Protein AF-A0A1H5SS99-F1 (afdb_monomer_lite)

Structure (mmCIF, N/CA/C/O backbone):
data_AF-A0A1H5SS99-F1
#
_entry.id   AF-A0A1H5SS99-F1
#
loop_
_atom_site.group_PDB
_atom_site.id
_atom_site.type_symbol
_atom_site.label_atom_id
_atom_site.label_alt_id
_atom_site.label_comp_id
_atom_site.label_asym_id
_atom_site.label_entity_id
_atom_site.label_seq_id
_atom_site.pdbx_PDB_ins_code
_atom_site.Cartn_x
_atom_site.Cartn_y
_atom_site.Cartn_z
_atom_site.occupancy
_atom_site.B_iso_or_equiv
_atom_site.auth_seq_id
_atom_site.auth_comp_id
_atom_site.auth_asym_id
_atom_site.auth_atom_id
_atom_site.pdbx_PDB_model_num
ATOM 1 N N . MET A 1 1 ? -3.318 8.681 -23.964 1.00 58.81 1 MET A N 1
ATOM 2 C CA . MET A 1 1 ? -2.848 8.030 -22.723 1.00 58.81 1 MET A CA 1
ATOM 3 C C . MET A 1 1 ? -1.363 8.321 -22.606 1.00 58.81 1 MET A C 1
ATOM 5 O O . MET A 1 1 ? -0.687 8.254 -23.623 1.00 58.81 1 MET A O 1
ATOM 9 N N . LYS A 1 2 ? -0.869 8.743 -21.441 1.00 75.25 2 LYS A N 1
ATOM 10 C CA . LYS A 1 2 ? 0.570 8.958 -21.233 1.00 75.25 2 LYS A CA 1
ATOM 11 C C . LYS A 1 2 ? 1.241 7.579 -21.215 1.00 75.25 2 LYS A C 1
ATOM 1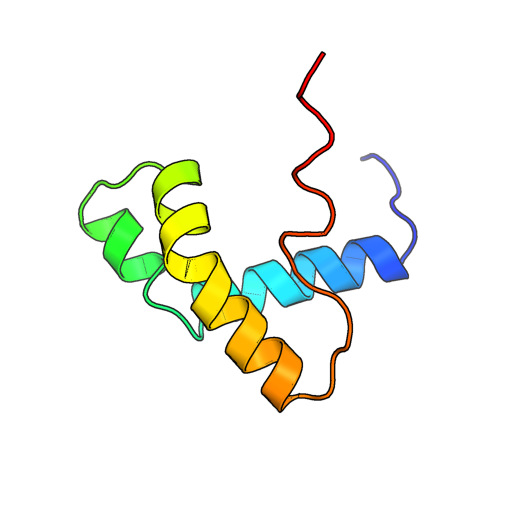3 O O . LYS A 1 2 ? 0.854 6.755 -20.392 1.00 75.25 2 LYS A O 1
ATOM 18 N N . GLU A 1 3 ? 2.181 7.311 -22.119 1.00 82.88 3 GLU A N 1
ATOM 19 C CA . GLU A 1 3 ? 2.984 6.086 -22.044 1.00 82.88 3 GLU A CA 1
ATOM 20 C C . GLU A 1 3 ? 3.928 6.184 -20.845 1.00 82.88 3 GLU A C 1
ATOM 22 O O . GLU A 1 3 ? 4.707 7.132 -20.720 1.00 82.88 3 GLU A O 1
ATOM 27 N N . LEU A 1 4 ? 3.805 5.221 -19.934 1.00 86.12 4 LEU A N 1
ATOM 28 C CA . LEU A 1 4 ? 4.720 5.035 -18.817 1.00 86.12 4 LEU A CA 1
ATOM 29 C C . LEU A 1 4 ? 5.756 3.976 -19.207 1.00 86.12 4 LEU A C 1
ATOM 31 O O . LEU A 1 4 ? 5.405 3.022 -19.908 1.00 86.12 4 LEU A O 1
ATOM 35 N N . PRO A 1 5 ? 7.005 4.084 -18.723 1.00 93.62 5 PRO A N 1
ATOM 36 C CA . PRO A 1 5 ? 7.953 2.985 -18.819 1.00 93.62 5 PRO A CA 1
ATOM 37 C C . PRO A 1 5 ? 7.324 1.688 -18.275 1.00 93.62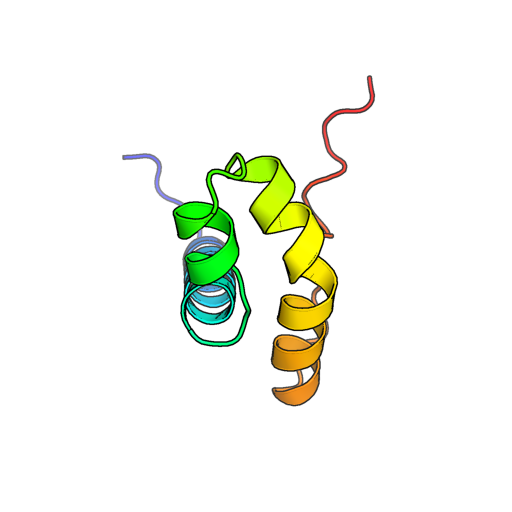 5 PRO A C 1
ATOM 39 O O . PRO A 1 5 ? 6.672 1.733 -17.225 1.00 93.62 5 PRO A O 1
ATOM 42 N N . PRO A 1 6 ? 7.515 0.528 -18.936 1.00 93.06 6 PRO A N 1
ATOM 43 C CA . PRO A 1 6 ? 6.888 -0.728 -18.520 1.00 93.06 6 PRO A CA 1
ATOM 44 C C . PRO A 1 6 ? 7.154 -1.101 -17.058 1.00 93.06 6 PRO A C 1
ATOM 46 O O . PRO A 1 6 ? 6.260 -1.587 -16.372 1.00 93.06 6 PRO A O 1
ATOM 49 N N . SER A 1 7 ? 8.356 -0.818 -16.552 1.00 90.50 7 SER A N 1
ATOM 50 C CA . SER A 1 7 ? 8.725 -1.046 -15.151 1.00 90.50 7 SER A CA 1
ATOM 51 C C . SER A 1 7 ? 7.885 -0.215 -14.176 1.00 90.50 7 SER A C 1
ATOM 53 O O . SER A 1 7 ? 7.423 -0.736 -13.164 1.00 90.50 7 SER A O 1
ATOM 55 N N . THR A 1 8 ? 7.635 1.058 -14.491 1.00 90.94 8 THR A N 1
ATOM 56 C CA . THR A 1 8 ? 6.785 1.944 -13.687 1.00 90.94 8 THR A CA 1
ATOM 57 C C . THR A 1 8 ? 5.334 1.475 -13.703 1.00 90.94 8 THR A C 1
ATOM 59 O O . THR A 1 8 ? 4.699 1.412 -12.653 1.00 90.94 8 THR A O 1
ATOM 62 N N . ALA A 1 9 ? 4.815 1.107 -14.878 1.00 91.88 9 ALA A N 1
ATOM 63 C CA . ALA A 1 9 ? 3.451 0.602 -15.009 1.00 91.88 9 ALA A CA 1
ATOM 64 C C . ALA A 1 9 ? 3.247 -0.695 -14.208 1.00 91.88 9 ALA A C 1
ATOM 66 O O . ALA A 1 9 ? 2.267 -0.819 -13.472 1.00 91.88 9 ALA A O 1
ATOM 67 N N . LEU A 1 10 ? 4.203 -1.628 -14.295 1.00 93.00 10 LEU A N 1
ATOM 68 C CA . LEU A 1 10 ? 4.186 -2.866 -13.518 1.00 93.00 10 LEU A CA 1
ATOM 69 C C . LEU A 1 10 ? 4.241 -2.595 -12.017 1.00 93.00 10 LEU A C 1
ATOM 71 O O . LEU A 1 10 ? 3.462 -3.189 -11.279 1.00 93.00 10 LEU A O 1
ATOM 75 N N . TRP A 1 11 ? 5.095 -1.674 -11.563 1.00 93.62 11 TRP A N 1
ATOM 76 C CA . TRP A 1 11 ? 5.173 -1.340 -10.142 1.00 93.62 11 TRP A CA 1
ATOM 77 C C . TRP A 1 11 ? 3.857 -0.784 -9.594 1.00 93.62 11 TRP A C 1
ATOM 79 O O . TRP A 1 11 ? 3.376 -1.227 -8.553 1.00 93.62 11 TRP A O 1
ATOM 8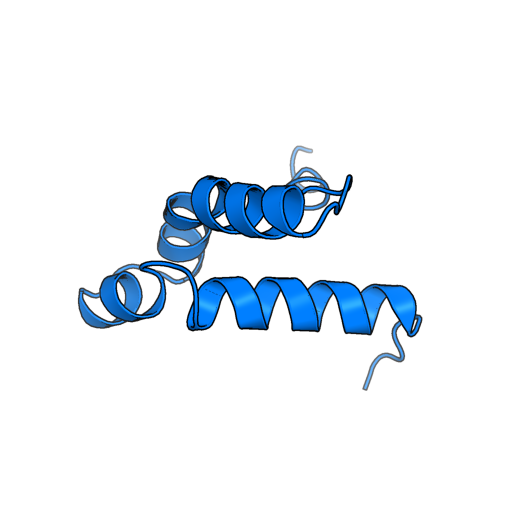9 N N . LEU A 1 12 ? 3.246 0.165 -10.307 1.00 93.38 12 LEU A N 1
ATOM 90 C CA . LEU A 1 12 ? 1.968 0.752 -9.903 1.00 93.38 12 LEU A CA 1
ATOM 91 C C . LEU A 1 12 ? 0.850 -0.298 -9.893 1.00 93.38 12 LEU A C 1
ATOM 93 O O . LEU A 1 12 ? 0.040 -0.328 -8.966 1.00 93.38 12 LEU A O 1
ATOM 97 N N . SER A 1 13 ? 0.825 -1.184 -10.893 1.00 94.81 13 SER A N 1
ATOM 98 C CA . SER A 1 13 ? -0.138 -2.286 -10.952 1.00 94.81 13 SER A CA 1
ATOM 99 C C . SER A 1 13 ? 0.055 -3.275 -9.803 1.00 94.81 13 SER A C 1
ATOM 101 O O . SER A 1 13 ? -0.930 -3.733 -9.229 1.00 94.81 13 SER A O 1
ATOM 103 N N . LEU A 1 14 ? 1.304 -3.595 -9.460 1.00 95.44 14 LEU A N 1
ATOM 104 C CA . LEU A 1 14 ? 1.643 -4.504 -8.370 1.00 95.44 14 LEU A CA 1
ATOM 105 C C . LEU A 1 14 ? 1.218 -3.928 -7.016 1.00 95.44 14 LEU A C 1
ATOM 107 O O . LEU A 1 14 ? 0.494 -4.591 -6.279 1.00 95.44 14 LEU A O 1
ATOM 111 N N . GLY A 1 15 ? 1.596 -2.680 -6.721 1.00 95.31 15 GLY A N 1
ATOM 112 C CA . GLY A 1 15 ? 1.194 -2.004 -5.485 1.00 95.31 15 G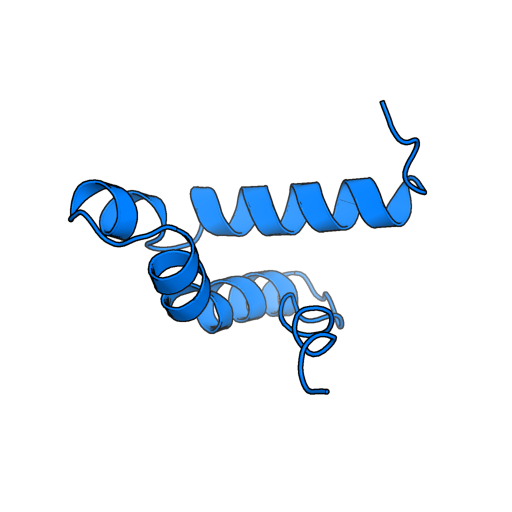LY A CA 1
ATOM 113 C C . GLY A 1 15 ? -0.325 -1.858 -5.371 1.00 95.31 15 GLY A C 1
ATOM 114 O O . GLY A 1 15 ? -0.885 -2.068 -4.301 1.00 95.31 15 GLY A O 1
ATOM 115 N N . SER A 1 16 ? -1.012 -1.576 -6.485 1.00 96.00 16 SER A N 1
ATOM 116 C CA . SER A 1 16 ? -2.479 -1.565 -6.533 1.00 96.00 16 SER A CA 1
ATOM 117 C C . SER A 1 16 ? -3.067 -2.938 -6.193 1.00 96.00 16 SER A C 1
ATOM 119 O O . SER A 1 16 ? -3.930 -3.041 -5.327 1.00 96.00 16 SER A O 1
ATOM 121 N N . HIS A 1 17 ? -2.572 -4.005 -6.826 1.00 97.31 17 HIS A N 1
ATOM 122 C CA . HIS A 1 17 ? -3.052 -5.362 -6.573 1.00 97.31 17 HIS A CA 1
ATOM 123 C C . HIS A 1 17 ? -2.876 -5.775 -5.110 1.00 97.31 17 HIS A C 1
ATOM 125 O O . HIS A 1 17 ? -3.828 -6.253 -4.497 1.00 97.31 17 HIS A O 1
ATOM 131 N N . ILE A 1 18 ? -1.692 -5.538 -4.541 1.00 97.56 18 ILE A N 1
ATOM 132 C CA . ILE A 1 18 ? -1.411 -5.862 -3.140 1.00 97.56 18 ILE A CA 1
ATOM 133 C C . ILE A 1 18 ? -2.346 -5.095 -2.218 1.00 97.56 18 ILE A C 1
ATOM 135 O O . ILE A 1 18 ? -2.987 -5.704 -1.370 1.00 97.56 18 ILE A O 1
ATOM 139 N N . ARG A 1 19 ? -2.503 -3.790 -2.445 1.00 96.56 19 ARG A N 1
ATOM 140 C CA . ARG A 1 19 ? -3.411 -2.961 -1.659 1.00 96.56 19 ARG A CA 1
ATOM 141 C C . ARG A 1 19 ? -4.850 -3.483 -1.683 1.00 96.56 19 ARG A C 1
ATOM 143 O O . ARG A 1 19 ? -5.510 -3.487 -0.664 1.00 96.56 19 ARG A O 1
ATOM 150 N N . HIS A 1 20 ? -5.358 -3.921 -2.828 1.00 97.44 20 HIS A N 1
ATOM 151 C CA . HIS A 1 20 ? -6.747 -4.379 -2.915 1.00 97.44 20 HIS A CA 1
ATOM 152 C C . HIS A 1 20 ? -6.970 -5.801 -2.378 1.00 97.44 20 HIS A C 1
ATOM 154 O O . HIS A 1 20 ? -8.075 -6.117 -1.947 1.00 97.44 20 HIS A O 1
ATOM 160 N N . VAL A 1 21 ? -5.965 -6.680 -2.451 1.00 97.94 21 VAL A N 1
ATOM 161 C CA . VAL A 1 21 ? -6.142 -8.128 -2.218 1.00 97.94 21 VAL A CA 1
ATOM 162 C C . VAL A 1 21 ? -5.506 -8.608 -0.918 1.00 97.94 21 VAL A C 1
ATOM 164 O O . VAL A 1 21 ? -5.958 -9.595 -0.340 1.00 97.94 21 VAL A O 1
ATOM 167 N N . HIS A 1 22 ? -4.453 -7.936 -0.465 1.00 97.25 22 HIS A N 1
ATOM 168 C CA . HIS A 1 22 ? -3.620 -8.374 0.650 1.00 97.25 22 HIS A CA 1
ATOM 169 C C . HIS A 1 22 ? -3.650 -7.419 1.843 1.00 97.25 22 HIS A C 1
ATOM 171 O O . HIS A 1 22 ? -2.855 -7.608 2.755 1.00 97.25 22 HIS A O 1
ATOM 177 N N . THR A 1 23 ? -4.535 -6.419 1.839 1.00 97.69 23 THR A N 1
ATOM 178 C CA . THR A 1 23 ? -4.684 -5.480 2.954 1.00 97.69 23 THR A CA 1
ATOM 179 C C . THR A 1 23 ? -6.147 -5.170 3.245 1.00 97.69 23 THR A C 1
ATOM 181 O O . THR A 1 23 ? -7.052 -5.521 2.482 1.00 97.69 23 THR A O 1
ATOM 184 N N . ASP A 1 24 ? -6.379 -4.447 4.336 1.00 97.38 24 ASP A N 1
ATOM 185 C CA . ASP A 1 24 ? -7.699 -3.959 4.745 1.00 97.38 24 ASP A CA 1
ATOM 186 C C . ASP A 1 24 ? -8.265 -2.814 3.871 1.00 97.38 24 ASP A C 1
ATOM 188 O O . ASP A 1 24 ? -9.288 -2.216 4.214 1.00 97.38 24 ASP A O 1
ATOM 192 N N . TYR A 1 25 ? -7.646 -2.480 2.732 1.00 98.00 25 TYR A N 1
ATOM 193 C CA . TYR A 1 25 ? -8.022 -1.311 1.926 1.00 98.00 25 TYR A CA 1
ATOM 194 C C . TYR A 1 25 ? -9.499 -1.297 1.522 1.00 98.00 25 TYR A C 1
ATOM 196 O O . TYR A 1 25 ? -10.181 -0.289 1.701 1.00 98.00 25 TYR A O 1
ATOM 204 N N . GLU A 1 26 ? -10.016 -2.423 1.026 1.00 97.69 26 GLU A N 1
ATOM 205 C CA . GLU A 1 26 ? -11.420 -2.527 0.611 1.00 97.69 26 GLU A CA 1
ATOM 206 C C . GLU A 1 26 ? -12.377 -2.354 1.795 1.00 97.69 26 GLU A C 1
ATOM 208 O O . GLU A 1 26 ? -13.435 -1.734 1.657 1.00 97.69 26 GLU A O 1
ATOM 213 N N . ARG A 1 27 ? -11.988 -2.845 2.980 1.00 98.06 27 ARG A N 1
ATOM 214 C CA . ARG A 1 27 ? -12.754 -2.666 4.216 1.00 98.06 27 ARG A CA 1
ATOM 215 C C . ARG A 1 27 ? -12.797 -1.192 4.616 1.00 98.06 27 ARG A C 1
ATOM 217 O O . ARG A 1 27 ? -13.878 -0.674 4.877 1.00 98.06 27 ARG A O 1
ATOM 224 N N . LEU A 1 28 ? -11.657 -0.503 4.596 1.00 97.81 28 LEU A N 1
ATOM 225 C CA . LEU A 1 28 ? -11.574 0.927 4.916 1.00 97.81 28 LEU A CA 1
ATOM 226 C C . LEU A 1 28 ? -12.429 1.773 3.961 1.00 97.81 28 LEU A C 1
ATOM 228 O O . LEU A 1 28 ? -13.149 2.670 4.401 1.00 97.81 28 LEU A O 1
ATOM 232 N N . LEU A 1 29 ? -12.421 1.462 2.661 1.00 97.50 29 LEU A N 1
ATOM 233 C CA . LEU A 1 29 ? -13.293 2.143 1.701 1.00 97.50 29 LEU A CA 1
ATOM 234 C C . LEU A 1 29 ? -14.781 1.893 1.990 1.00 97.50 29 LEU A C 1
AT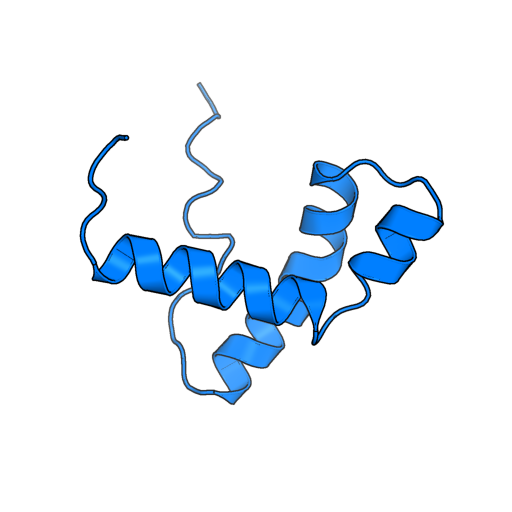OM 236 O O . LEU A 1 29 ? -15.581 2.826 1.914 1.00 97.50 29 LEU A O 1
ATOM 240 N N . ALA A 1 30 ? -15.158 0.663 2.345 1.00 97.88 30 ALA A N 1
ATOM 241 C CA . ALA A 1 30 ? -16.534 0.327 2.713 1.00 97.88 30 ALA A CA 1
ATOM 242 C C . ALA A 1 30 ? -16.992 1.024 4.009 1.00 97.88 30 ALA A C 1
ATOM 244 O O . ALA A 1 30 ? -18.171 1.346 4.153 1.00 97.88 30 ALA A O 1
ATOM 245 N N . GLU A 1 31 ? -16.064 1.301 4.925 1.00 97.75 31 GLU A N 1
ATOM 246 C CA . GLU A 1 31 ? -16.296 2.056 6.163 1.00 97.75 31 GLU A CA 1
ATOM 247 C C . GLU A 1 31 ? -16.398 3.576 5.942 1.00 97.75 31 GLU A C 1
ATOM 249 O O . GLU A 1 31 ? -16.738 4.314 6.866 1.00 97.75 31 GLU A O 1
ATOM 254 N N . GLY A 1 32 ? -16.165 4.051 4.714 1.00 98.00 32 GLY A N 1
ATOM 255 C CA . GLY A 1 32 ? -16.306 5.457 4.338 1.00 98.00 32 GLY A CA 1
ATOM 256 C C . GLY A 1 32 ? -15.029 6.281 4.485 1.00 98.00 32 GLY A C 1
ATOM 257 O O . GLY A 1 32 ? -15.097 7.508 4.419 1.00 98.00 32 GLY A O 1
ATOM 258 N N . TYR A 1 33 ? -13.870 5.639 4.659 1.00 97.94 33 TYR A N 1
ATOM 259 C CA . TYR A 1 33 ? -12.592 6.344 4.614 1.00 97.94 33 TYR A CA 1
ATOM 260 C C . TYR A 1 33 ? -12.318 6.888 3.210 1.00 97.94 33 TYR A C 1
ATOM 262 O O . TYR A 1 33 ? -12.590 6.244 2.192 1.00 97.94 33 TYR A O 1
ATOM 270 N N . GLU A 1 34 ? -11.717 8.075 3.150 1.00 97.56 34 GLU A N 1
ATOM 271 C CA . GLU A 1 34 ? -11.200 8.610 1.896 1.00 97.56 34 GLU A CA 1
ATOM 272 C C . GLU A 1 34 ? -10.034 7.763 1.379 1.00 97.56 34 GLU A C 1
ATOM 274 O O . GLU A 1 34 ? -9.304 7.129 2.144 1.00 97.56 34 GLU A O 1
ATOM 279 N N . ARG A 1 35 ? -9.829 7.768 0.057 1.00 94.75 35 ARG A N 1
ATOM 280 C CA . ARG A 1 35 ? -8.820 6.915 -0.589 1.00 94.75 35 ARG A CA 1
ATOM 281 C C . ARG A 1 35 ? -7.410 7.170 -0.074 1.00 94.75 35 ARG A C 1
ATOM 283 O O . ARG A 1 35 ? -6.668 6.204 0.061 1.00 94.75 35 ARG A O 1
ATOM 290 N N . ASP A 1 36 ? -7.055 8.423 0.189 1.00 95.25 36 ASP A N 1
ATOM 291 C CA . ASP A 1 36 ? -5.708 8.778 0.642 1.00 95.25 36 ASP A CA 1
ATOM 292 C C . ASP A 1 36 ? -5.487 8.365 2.099 1.00 95.25 36 ASP A C 1
ATOM 294 O O . ASP A 1 36 ? -4.464 7.762 2.409 1.00 95.25 36 ASP A O 1
ATOM 298 N N . ALA A 1 37 ? -6.496 8.529 2.961 1.00 95.75 37 ALA A N 1
ATOM 299 C CA . ALA A 1 37 ? -6.462 7.981 4.316 1.00 95.75 37 ALA A CA 1
ATOM 300 C C . ALA A 1 37 ? -6.350 6.447 4.303 1.00 95.75 37 ALA A C 1
ATOM 302 O O . ALA A 1 37 ? -5.500 5.876 4.981 1.00 95.75 37 ALA A O 1
ATOM 303 N N . ALA A 1 38 ? -7.160 5.766 3.487 1.00 97.44 38 ALA A N 1
ATOM 304 C CA . ALA A 1 38 ? -7.110 4.314 3.362 1.00 97.44 38 ALA A CA 1
ATOM 305 C C . ALA A 1 38 ? -5.757 3.821 2.820 1.00 97.44 38 ALA A C 1
ATOM 307 O O . ALA A 1 38 ? -5.259 2.805 3.290 1.00 97.44 38 ALA A O 1
ATOM 308 N N . ARG A 1 39 ? -5.138 4.541 1.868 1.00 95.44 39 ARG A N 1
ATOM 309 C CA . ARG A 1 39 ? -3.785 4.243 1.357 1.00 95.44 39 ARG A CA 1
ATOM 310 C C . ARG A 1 39 ? -2.727 4.392 2.440 1.00 95.44 39 ARG A C 1
ATOM 312 O O . ARG A 1 39 ? -1.878 3.516 2.549 1.00 95.44 39 ARG A O 1
ATOM 319 N N . PHE A 1 40 ? -2.818 5.453 3.238 1.00 94.88 40 PHE A N 1
ATOM 320 C CA . PHE A 1 40 ? -1.906 5.698 4.348 1.00 94.88 40 PHE A CA 1
ATOM 321 C C . PHE A 1 40 ? -1.952 4.560 5.378 1.00 94.88 40 PHE A C 1
ATOM 323 O O . PHE A 1 40 ? -0.913 4.028 5.749 1.00 94.88 40 PHE A O 1
ATOM 330 N N . PHE A 1 41 ? -3.148 4.118 5.787 1.00 96.50 41 PHE A N 1
ATOM 331 C CA . PHE A 1 41 ? -3.286 3.060 6.799 1.00 96.50 41 PHE A CA 1
ATOM 332 C C . PHE A 1 41 ? -2.750 1.693 6.362 1.00 96.50 41 PHE A C 1
ATOM 334 O O . PHE A 1 41 ? -2.292 0.925 7.202 1.00 96.50 41 PHE A O 1
ATOM 341 N N . VAL A 1 42 ? -2.806 1.381 5.068 1.00 97.06 42 VAL A N 1
ATOM 342 C CA . VAL A 1 42 ? -2.379 0.077 4.536 1.00 97.06 42 VAL A CA 1
ATOM 343 C C . VAL A 1 42 ? -0.970 0.096 3.940 1.00 97.06 42 VAL A C 1
ATOM 345 O O . VAL A 1 42 ? -0.544 -0.914 3.376 1.00 97.06 42 VAL A O 1
ATOM 348 N N . ALA A 1 43 ? -0.253 1.222 4.014 1.00 95.94 43 ALA A N 1
ATOM 349 C CA . ALA A 1 43 ? 1.080 1.368 3.430 1.00 95.94 43 ALA A CA 1
ATOM 350 C C . ALA A 1 43 ? 2.071 0.353 4.025 1.00 95.94 43 ALA A C 1
ATOM 352 O O . ALA A 1 43 ? 2.693 -0.401 3.277 1.00 95.94 43 ALA A O 1
ATOM 353 N N . ASP A 1 44 ? 2.117 0.240 5.355 1.00 95.94 44 ASP A N 1
ATOM 354 C CA . ASP A 1 44 ? 3.002 -0.700 6.055 1.00 95.94 44 ASP A CA 1
ATOM 355 C C . ASP A 1 44 ? 2.667 -2.166 5.740 1.00 95.94 44 ASP A C 1
ATOM 357 O O . ASP A 1 44 ? 3.559 -2.987 5.532 1.00 95.94 44 ASP A O 1
ATOM 361 N N . GLU A 1 45 ? 1.377 -2.510 5.661 1.00 97.31 45 GLU A N 1
ATOM 362 C CA . GLU A 1 45 ? 0.934 -3.863 5.301 1.00 97.31 45 GLU A CA 1
ATOM 363 C C . GLU A 1 45 ? 1.303 -4.197 3.847 1.00 97.31 45 GLU A C 1
ATOM 365 O O . GLU A 1 45 ? 1.787 -5.290 3.546 1.00 97.31 45 GLU A O 1
ATOM 370 N N . THR A 1 46 ? 1.159 -3.219 2.949 1.00 96.81 46 THR A N 1
ATOM 371 C CA . THR A 1 46 ? 1.561 -3.344 1.543 1.00 96.81 46 THR A CA 1
ATOM 372 C C . THR A 1 46 ? 3.070 -3.585 1.425 1.00 96.81 46 THR A C 1
ATOM 374 O O . THR A 1 46 ? 3.496 -4.493 0.704 1.00 96.81 46 THR A O 1
ATOM 377 N N . ASP A 1 47 ? 3.884 -2.823 2.159 1.00 96.44 47 ASP A N 1
ATOM 378 C CA . ASP A 1 47 ? 5.342 -2.976 2.181 1.00 96.44 47 ASP A CA 1
ATOM 379 C C . ASP A 1 47 ? 5.784 -4.290 2.838 1.00 96.44 47 ASP A C 1
ATOM 381 O O . ASP A 1 47 ? 6.754 -4.909 2.387 1.00 96.44 47 ASP A O 1
ATOM 385 N N . ALA A 1 48 ? 5.057 -4.779 3.843 1.00 97.25 48 ALA A N 1
ATOM 386 C CA . ALA A 1 48 ? 5.312 -6.085 4.442 1.00 97.25 48 ALA A CA 1
ATOM 387 C C . ALA A 1 48 ? 5.110 -7.226 3.430 1.00 97.25 48 ALA A C 1
ATOM 389 O O . ALA A 1 48 ? 5.949 -8.128 3.343 1.00 97.25 48 ALA A O 1
ATOM 390 N N . VAL A 1 49 ? 4.048 -7.171 2.616 1.00 97.81 49 VAL A N 1
ATOM 391 C CA . VAL A 1 49 ? 3.799 -8.158 1.549 1.00 97.81 49 VAL A CA 1
ATOM 392 C C . VAL A 1 49 ? 4.892 -8.096 0.481 1.00 97.81 49 VAL A C 1
ATOM 394 O O . VAL A 1 49 ? 5.458 -9.129 0.118 1.00 97.81 49 VAL A O 1
ATOM 397 N N . LEU A 1 50 ? 5.243 -6.893 0.015 1.00 96.19 50 LEU A N 1
ATOM 398 C CA . LEU A 1 50 ? 6.322 -6.687 -0.958 1.00 96.19 50 LEU A CA 1
ATOM 399 C C . LEU A 1 50 ? 7.665 -7.221 -0.447 1.00 96.19 50 LEU A C 1
ATOM 401 O O . LEU A 1 50 ? 8.363 -7.937 -1.170 1.00 96.19 50 LEU A O 1
ATOM 405 N N . THR A 1 51 ? 8.003 -6.925 0.807 1.00 96.44 51 THR A N 1
ATOM 406 C CA . THR A 1 51 ? 9.219 -7.421 1.462 1.00 96.44 51 THR A CA 1
ATOM 407 C C . THR A 1 51 ? 9.201 -8.944 1.568 1.00 96.44 51 THR A C 1
ATOM 409 O O . THR A 1 51 ? 10.204 -9.595 1.273 1.00 96.44 51 THR A O 1
ATOM 412 N N . GLY A 1 52 ? 8.049 -9.536 1.902 1.00 97.19 52 GLY A N 1
ATOM 413 C CA . GLY A 1 52 ? 7.856 -10.987 1.910 1.00 97.19 52 GLY A CA 1
ATOM 414 C C . GLY A 1 52 ? 8.082 -11.643 0.542 1.00 97.19 52 GLY A C 1
ATOM 415 O O . GLY A 1 52 ? 8.525 -12.788 0.474 1.00 97.19 52 GLY A O 1
ATOM 416 N N . TRP A 1 53 ? 7.844 -10.915 -0.551 1.00 95.88 53 TRP A N 1
ATOM 417 C CA . TRP A 1 53 ? 8.134 -11.355 -1.922 1.00 95.88 53 TRP A CA 1
ATOM 418 C C . TRP A 1 53 ? 9.558 -11.014 -2.390 1.00 95.88 53 TRP A C 1
ATOM 420 O O . TRP A 1 53 ? 9.915 -11.294 -3.534 1.00 95.88 53 TRP A O 1
ATOM 430 N N . GLY A 1 54 ? 10.389 -10.428 -1.523 1.00 96.31 54 GLY A N 1
ATOM 431 C CA . GLY A 1 54 ? 11.779 -10.076 -1.817 1.00 96.31 54 GLY A CA 1
ATOM 432 C C . GLY A 1 54 ? 11.961 -8.731 -2.525 1.00 96.31 54 GLY A C 1
ATOM 433 O O . GLY A 1 54 ? 13.061 -8.436 -2.997 1.00 96.31 54 GLY A O 1
ATOM 434 N N . CYS A 1 55 ? 10.922 -7.896 -2.608 1.00 94.00 55 CYS A N 1
ATOM 435 C CA . CYS A 1 55 ? 11.056 -6.542 -3.140 1.00 94.00 55 CYS A CA 1
ATOM 436 C C . CYS A 1 55 ? 11.836 -5.656 -2.157 1.00 94.00 55 CYS A C 1
ATOM 438 O O . CYS A 1 55 ? 11.618 -5.705 -0.952 1.00 94.00 55 CYS A O 1
ATOM 440 N N . GLN A 1 56 ? 12.755 -4.844 -2.685 1.00 90.50 56 GLN A N 1
ATOM 441 C CA . GLN A 1 56 ? 13.565 -3.890 -1.907 1.00 90.50 56 GLN A C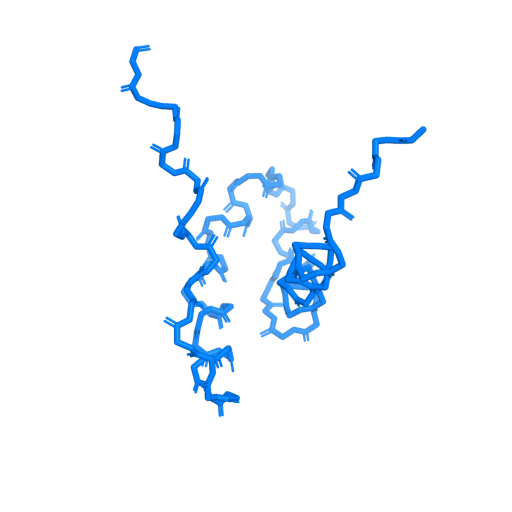A 1
ATOM 442 C C . GLN A 1 56 ? 13.023 -2.456 -1.981 1.00 90.50 56 GLN A C 1
ATOM 444 O O . GLN A 1 56 ? 13.540 -1.559 -1.326 1.00 90.50 56 GLN A O 1
ATOM 449 N N . ARG A 1 57 ? 12.019 -2.231 -2.833 1.00 90.94 57 ARG A N 1
ATOM 450 C CA . ARG A 1 57 ? 11.415 -0.923 -3.066 1.00 90.94 57 ARG A CA 1
ATOM 451 C C . ARG A 1 57 ? 10.138 -0.792 -2.239 1.00 90.94 57 ARG A C 1
ATOM 453 O O . ARG A 1 57 ? 9.316 -1.702 -2.281 1.00 90.94 57 ARG A O 1
ATOM 460 N N . SER A 1 58 ? 9.976 0.338 -1.553 1.00 90.62 58 SER A N 1
ATOM 461 C CA . SER A 1 58 ? 8.754 0.687 -0.816 1.00 90.62 58 SER A CA 1
ATOM 462 C C . SER A 1 58 ? 7.734 1.383 -1.726 1.00 90.62 58 SER A C 1
ATOM 464 O O . SER A 1 58 ? 8.101 2.033 -2.713 1.00 90.62 58 SER A O 1
ATOM 466 N N . VAL A 1 59 ? 6.441 1.243 -1.419 1.00 88.25 59 VAL A N 1
ATOM 467 C CA . VAL A 1 59 ? 5.378 2.015 -2.090 1.00 88.25 59 VAL A CA 1
ATOM 468 C C . VAL A 1 59 ? 5.396 3.499 -1.725 1.00 88.25 59 VAL A C 1
ATOM 470 O O . VAL A 1 59 ? 4.979 4.307 -2.553 1.00 88.25 59 VAL A O 1
ATOM 473 N N . SER A 1 60 ? 5.942 3.845 -0.558 1.00 83.94 60 SER A N 1
ATOM 474 C CA . SER A 1 60 ? 6.050 5.216 -0.041 1.00 83.94 60 SER A CA 1
ATOM 475 C C . SER A 1 60 ? 7.220 5.996 -0.657 1.00 83.94 60 SER A C 1
ATOM 477 O O . SER A 1 60 ? 7.229 7.223 -0.635 1.00 83.94 60 SER A O 1
ATOM 479 N N . ASP A 1 61 ? 8.170 5.298 -1.291 1.00 77.94 61 ASP A N 1
ATOM 480 C CA . ASP A 1 61 ? 9.426 5.808 -1.882 1.00 77.94 61 ASP A CA 1
ATOM 481 C C . ASP A 1 61 ? 9.224 6.704 -3.135 1.00 77.94 61 ASP A C 1
ATOM 483 O O . ASP A 1 61 ? 10.070 6.800 -4.023 1.00 77.94 61 ASP A O 1
ATOM 487 N N . GLY A 1 62 ? 8.046 7.311 -3.276 1.00 59.56 62 GLY A N 1
ATOM 488 C CA . GLY A 1 62 ? 7.678 8.222 -4.358 1.00 59.56 62 GLY A CA 1
ATOM 489 C C . GLY A 1 62 ? 6.539 9.189 -4.022 1.00 59.56 62 GLY A C 1
ATOM 490 O O . GLY A 1 62 ? 6.180 9.982 -4.890 1.00 59.56 62 GLY A O 1
ATOM 491 N N . GLU A 1 63 ? 5.976 9.141 -2.808 1.00 55.53 63 GLU A N 1
ATOM 492 C CA . GLU A 1 63 ? 4.907 10.056 -2.368 1.00 55.53 63 GLU A CA 1
ATOM 493 C C . GLU A 1 63 ? 5.464 11.354 -1.731 1.00 55.53 63 GLU A C 1
ATOM 495 O O . GLU A 1 63 ? 4.751 12.348 -1.647 1.00 55.53 63 GLU A O 1
ATOM 500 N N . ASP A 1 64 ? 6.771 11.420 -1.437 1.00 45.25 64 ASP A N 1
ATOM 501 C CA . ASP A 1 64 ? 7.472 12.580 -0.842 1.00 45.25 64 ASP A CA 1
ATOM 502 C C . ASP A 1 64 ? 7.813 13.734 -1.826 1.00 45.25 64 ASP A C 1
ATOM 504 O O . ASP A 1 64 ? 8.711 14.537 -1.575 1.00 45.25 64 ASP A O 1
ATOM 508 N N . THR A 1 65 ? 7.130 13.857 -2.972 1.00 42.06 65 THR A N 1
ATOM 509 C CA . THR A 1 65 ? 7.424 14.930 -3.962 1.00 42.06 65 THR A CA 1
ATOM 510 C C . THR A 1 65 ? 6.582 16.210 -3.787 1.00 42.06 65 THR A C 1
ATOM 512 O O . THR A 1 65 ? 6.769 17.164 -4.537 1.00 42.06 65 THR A O 1
ATOM 515 N N . GLU A 1 66 ? 5.718 16.311 -2.773 1.00 46.16 66 GLU A N 1
ATOM 516 C CA . GLU A 1 66 ? 5.000 17.560 -2.445 1.00 46.16 66 GLU A CA 1
ATOM 517 C C . GLU A 1 66 ? 5.301 18.040 -1.016 1.00 46.16 66 GLU A C 1
ATOM 519 O O . GLU A 1 66 ? 4.487 17.968 -0.101 1.00 46.16 66 GLU A O 1
ATOM 524 N N . ALA A 1 67 ? 6.510 18.568 -0.832 1.00 41.84 67 ALA A N 1
ATOM 525 C CA . ALA A 1 67 ? 6.836 19.467 0.269 1.00 41.84 67 ALA A CA 1
ATOM 526 C C . ALA A 1 67 ? 7.700 20.616 -0.273 1.00 41.84 67 ALA A C 1
ATOM 528 O O . ALA A 1 67 ? 8.918 20.636 -0.087 1.00 41.84 67 ALA A O 1
ATOM 529 N N . ILE A 1 68 ? 7.070 21.551 -0.995 1.00 37.62 68 ILE A N 1
ATOM 530 C CA . ILE A 1 68 ? 7.637 22.876 -1.292 1.00 37.62 68 ILE A CA 1
ATOM 531 C C . ILE A 1 68 ? 6.552 23.943 -1.211 1.00 37.62 68 ILE A C 1
ATOM 533 O O . ILE A 1 68 ? 5.524 23.776 -1.902 1.00 37.62 68 ILE A O 1
#

Sequence (68 aa):
MKELPPSTALWLSLGSHIRHVHTDYERLLAEGYERDAARFFVADETDAVLTGWGCQRSVSDGEDTEAI

Secondary structure (DSSP, 8-state):
-PPPPHHHHHHHHHHHHHHHHSSTHHHHHHTT--HHHHHHHTHHHHHHHHHHTT----SSTTTTT---

Radius of gyration: 12.84 Å; chains: 1; bounding box: 30×34×30 Å

InterPro domains:
  IPR018744 Domain of unknown function DUF2293 [PF10056] (4-54)

Foldseek 3Di:
DDDDDPVVVVVVVLLVCCLVPVFCLVVCVVVPDDNVVSCVVCQVSSVVVCVVVVHPDGPCNPVPPPDD

pLDDT: mean 89.01, std 15.73, range [37.62, 98.06]

Organism: NCBI:txid1036778